Protein AF-A0A966WP83-F1 (afdb_monomer_lite)

pLDDT: mean 84.29, std 8.8, range [53.91, 97.25]

Foldseek 3Di:
DVVVVVLVVCVVPDDPVVSVVVVVVVVVVVVVCCCVPVVDDCPPVNVVVVVVVVVVVVVVVVVVVVVVVVVVVD

Secondary structure (DSSP, 8-state):
-HHHHHHHHHTTTS-HHHHHHHHHHHHHHHHHHHHHHH--PPPHHHHHHHHHHHHHHHHHHHHHHHHHHHHH--

Structure (mmCIF, N/CA/C/O backbone):
data_AF-A0A966WP83-F1
#
_entry.id   AF-A0A966WP83-F1
#
loop_
_atom_site.group_PDB
_atom_site.id
_atom_site.type_symbol
_atom_site.label_atom_id
_atom_site.label_alt_id
_atom_site.label_comp_id
_atom_site.label_asym_id
_atom_site.label_entity_id
_atom_site.label_seq_id
_atom_site.pdbx_PDB_ins_code
_atom_site.Cartn_x
_atom_site.Cartn_y
_atom_site.Cartn_z
_atom_site.occupancy
_atom_site.B_iso_or_equiv
_atom_site.auth_seq_id
_atom_site.auth_comp_id
_atom_site.auth_asym_id
_atom_site.auth_atom_id
_atom_site.pdbx_PDB_model_num
ATOM 1 N N . THR A 1 1 ? 11.877 5.753 -0.584 1.00 75.00 1 THR A N 1
ATOM 2 C CA . THR A 1 1 ? 12.522 6.578 0.467 1.00 75.00 1 THR A CA 1
ATOM 3 C C . THR A 1 1 ? 12.865 7.991 0.007 1.00 75.00 1 THR A C 1
ATOM 5 O O . THR A 1 1 ? 12.492 8.923 0.700 1.00 75.00 1 THR A O 1
ATOM 8 N N . VAL A 1 2 ? 13.477 8.196 -1.170 1.00 78.19 2 VAL A N 1
ATOM 9 C CA . VAL A 1 2 ? 13.799 9.550 -1.692 1.00 78.19 2 VAL A CA 1
ATOM 10 C C . VAL A 1 2 ? 12.553 10.410 -1.965 1.00 78.19 2 VAL A C 1
ATOM 12 O O . VAL A 1 2 ? 12.530 11.579 -1.600 1.00 78.19 2 VAL A O 1
ATOM 15 N N . VAL A 1 3 ? 11.479 9.819 -2.504 1.00 77.62 3 VAL A N 1
ATOM 16 C CA . VAL A 1 3 ? 10.192 10.514 -2.732 1.00 77.62 3 VAL A CA 1
ATOM 17 C C . VAL A 1 3 ? 9.618 11.086 -1.434 1.00 77.62 3 VAL A C 1
ATOM 19 O O . VAL A 1 3 ? 9.213 12.239 -1.387 1.00 77.62 3 VAL A O 1
ATOM 22 N N . HIS A 1 4 ? 9.663 10.309 -0.349 1.00 81.56 4 HIS A N 1
ATOM 23 C CA . HIS A 1 4 ? 9.140 10.737 0.951 1.00 81.56 4 HIS A CA 1
ATOM 24 C C . HIS A 1 4 ? 9.984 11.864 1.553 1.00 81.56 4 HIS A C 1
ATOM 26 O O . HIS A 1 4 ? 9.452 12.769 2.186 1.00 81.56 4 HIS A O 1
ATOM 32 N N . PHE A 1 5 ? 11.297 11.837 1.322 1.00 84.06 5 PHE A N 1
ATOM 33 C CA . PHE A 1 5 ? 12.182 12.911 1.752 1.00 84.06 5 PHE A CA 1
ATOM 34 C C . PHE A 1 5 ? 11.856 14.230 1.037 1.00 84.06 5 PHE A C 1
ATOM 36 O O . PHE A 1 5 ? 11.678 15.250 1.698 1.00 84.06 5 PHE A O 1
ATOM 43 N N . LEU A 1 6 ? 11.697 14.203 -0.291 1.00 81.50 6 LEU A N 1
ATOM 44 C CA . LEU A 1 6 ? 11.292 15.375 -1.078 1.00 81.50 6 LEU A CA 1
ATOM 45 C C . LEU A 1 6 ? 9.895 15.868 -0.688 1.00 81.50 6 LEU A C 1
ATOM 47 O O . LEU A 1 6 ? 9.677 17.071 -0.571 1.00 81.50 6 LEU A O 1
ATOM 51 N N . PHE A 1 7 ? 8.979 14.943 -0.411 1.00 82.81 7 PHE A N 1
ATOM 52 C CA . PHE A 1 7 ? 7.630 15.248 0.047 1.00 82.81 7 PHE A CA 1
ATOM 53 C C . PHE A 1 7 ? 7.624 15.987 1.393 1.00 82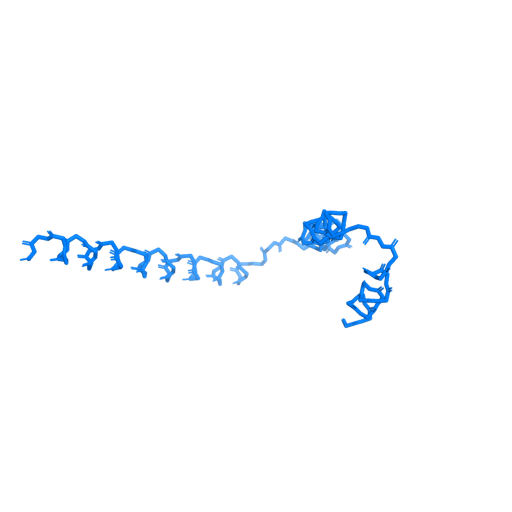.81 7 PHE A C 1
ATOM 55 O O . PHE A 1 7 ? 6.959 17.008 1.521 1.00 82.81 7 PHE A O 1
ATOM 62 N N . ILE A 1 8 ? 8.420 15.541 2.373 1.00 84.12 8 ILE A N 1
ATOM 63 C CA . ILE A 1 8 ? 8.549 16.199 3.689 1.00 84.12 8 ILE A CA 1
ATOM 64 C C . ILE A 1 8 ? 9.218 17.580 3.580 1.00 84.12 8 ILE A C 1
ATOM 66 O O . ILE A 1 8 ? 8.931 18.482 4.368 1.00 84.12 8 ILE A O 1
ATOM 70 N N . GLN A 1 9 ? 10.130 17.768 2.623 1.00 84.56 9 GLN A N 1
ATOM 71 C CA . GLN A 1 9 ? 10.711 19.089 2.367 1.00 84.56 9 GLN A CA 1
ATOM 72 C C . GLN A 1 9 ? 9.693 20.025 1.699 1.00 84.56 9 GLN A C 1
ATOM 74 O O . GLN A 1 9 ? 9.543 21.168 2.125 1.00 84.56 9 GLN A O 1
ATOM 79 N N . GLY A 1 10 ? 8.950 19.534 0.703 1.00 75.81 10 GLY A N 1
ATOM 80 C CA . GLY A 1 10 ? 7.919 20.292 -0.012 1.00 75.81 10 GLY A CA 1
ATOM 81 C C . GLY A 1 10 ? 6.678 20.602 0.830 1.00 75.81 10 GLY A C 1
ATOM 82 O O . GLY A 1 10 ? 6.083 21.666 0.670 1.00 75.81 10 GLY A O 1
ATOM 83 N N . SER A 1 11 ? 6.334 19.745 1.797 1.00 80.88 11 SER A N 1
ATOM 84 C CA . SER A 1 11 ? 5.166 19.916 2.673 1.00 80.88 11 SER A CA 1
ATOM 85 C C . SER A 1 11 ? 5.227 21.169 3.553 1.00 80.88 11 SER A C 1
ATOM 87 O O . SER A 1 11 ? 4.240 21.542 4.174 1.00 80.88 11 SER A O 1
ATOM 89 N N . ARG A 1 12 ? 6.392 21.818 3.642 1.00 79.38 12 ARG A N 1
ATOM 90 C CA . ARG A 1 12 ? 6.589 23.078 4.372 1.00 79.38 12 ARG A CA 1
ATOM 91 C C . ARG A 1 12 ? 6.133 24.309 3.583 1.00 79.38 12 ARG A C 1
ATOM 93 O O . ARG A 1 12 ? 6.004 25.375 4.174 1.00 79.38 12 ARG A O 1
ATOM 100 N N . TYR A 1 13 ? 5.907 24.163 2.278 1.00 80.88 13 TYR A N 1
ATOM 101 C CA . TYR A 1 13 ? 5.626 25.263 1.348 1.00 80.88 13 TYR A CA 1
ATOM 102 C C . TYR A 1 13 ? 4.230 25.194 0.718 1.00 80.88 13 TYR A C 1
ATOM 104 O O . TYR A 1 13 ? 3.834 26.118 0.015 1.00 80.88 13 TYR A O 1
ATOM 112 N N . VAL A 1 14 ? 3.491 24.112 0.962 1.00 81.19 14 VAL A N 1
ATOM 113 C CA . VAL A 1 14 ? 2.212 23.805 0.315 1.00 81.19 14 VAL A CA 1
ATOM 114 C C . VAL A 1 14 ? 1.124 23.645 1.388 1.00 81.19 14 VAL A C 1
ATOM 116 O O . VAL A 1 14 ? 1.395 23.035 2.426 1.00 81.19 14 VAL A O 1
ATOM 119 N N . PRO A 1 15 ? -0.10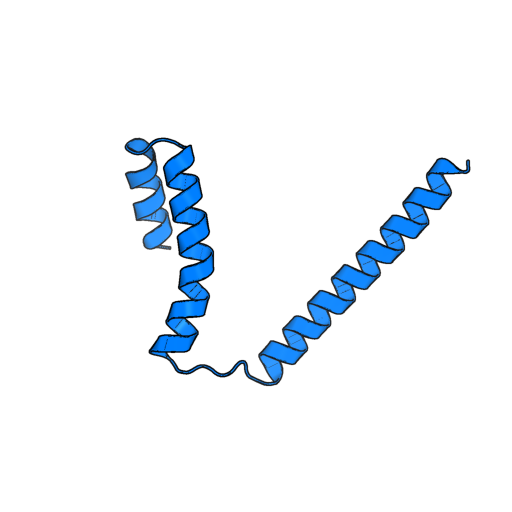2 24.168 1.192 1.00 83.44 15 PRO A N 1
ATOM 120 C CA . PRO A 1 15 ? -1.201 23.981 2.136 1.00 83.44 15 PRO A CA 1
ATOM 121 C C . PRO A 1 15 ? -1.498 22.498 2.412 1.00 83.44 15 PRO A C 1
ATOM 123 O O . PRO A 1 15 ? -1.448 21.658 1.513 1.00 83.44 15 PRO A O 1
ATOM 126 N N . GLY A 1 16 ? -1.889 22.172 3.650 1.00 82.88 16 GLY A N 1
ATOM 127 C CA . GLY A 1 16 ? -2.142 20.788 4.084 1.00 82.88 16 GLY A CA 1
ATOM 128 C C . GLY A 1 16 ? -3.127 20.005 3.205 1.00 82.88 16 GLY A C 1
ATOM 129 O O . GLY A 1 16 ? -2.953 18.805 2.998 1.00 82.88 16 GLY A O 1
ATOM 130 N N . ALA A 1 17 ? -4.128 20.684 2.638 1.00 84.31 17 ALA A N 1
ATOM 131 C CA . ALA A 1 17 ? -5.099 20.068 1.737 1.00 84.31 17 ALA A CA 1
ATOM 132 C C . ALA A 1 17 ? -4.463 19.574 0.423 1.00 84.31 17 ALA A C 1
ATOM 134 O O . ALA A 1 17 ? -4.748 18.464 -0.020 1.00 84.31 17 ALA A O 1
ATOM 135 N N . GLU A 1 18 ? -3.563 20.351 -0.180 1.00 85.50 18 GLU A N 1
ATOM 136 C CA . GLU A 1 18 ? -2.891 19.991 -1.436 1.00 85.50 18 GLU A CA 1
ATOM 137 C C . GLU A 1 18 ? -1.901 18.838 -1.241 1.00 85.50 18 GLU A C 1
ATOM 139 O O . GLU A 1 18 ? -1.829 17.928 -2.065 1.00 85.50 18 GLU A O 1
ATOM 144 N N . ILE A 1 19 ? -1.206 18.807 -0.103 1.00 88.25 19 ILE A N 1
ATOM 145 C CA . ILE A 1 19 ? -0.334 17.691 0.296 1.00 88.25 19 ILE A CA 1
ATOM 146 C C . ILE A 1 19 ? -1.128 16.378 0.349 1.00 88.25 19 ILE A C 1
ATOM 148 O O . ILE A 1 19 ? -0.663 15.335 -0.123 1.00 88.25 19 ILE A O 1
ATOM 152 N N . MET A 1 20 ? -2.348 16.423 0.888 1.00 89.69 20 MET A N 1
ATOM 153 C CA . MET A 1 20 ? -3.227 15.258 0.955 1.00 89.69 20 MET A CA 1
ATOM 154 C C . MET A 1 20 ? -3.676 14.809 -0.441 1.00 89.69 20 MET A C 1
ATOM 156 O O . MET A 1 20 ? -3.667 13.613 -0.725 1.00 89.69 20 MET A O 1
ATOM 160 N N . LEU A 1 21 ? -3.994 15.751 -1.336 1.00 89.81 21 LEU A N 1
ATOM 161 C CA . LEU A 1 21 ? -4.326 15.443 -2.730 1.00 89.81 21 LEU A CA 1
ATOM 162 C C . LEU A 1 21 ? -3.150 14.783 -3.464 1.00 89.81 21 LEU A C 1
ATOM 164 O O . LEU A 1 21 ? -3.341 13.755 -4.109 1.00 89.81 21 LEU A O 1
ATOM 168 N N . ILE A 1 22 ? -1.931 15.309 -3.311 1.00 88.94 22 ILE A N 1
ATOM 169 C CA . ILE A 1 22 ? -0.717 14.715 -3.895 1.00 88.94 22 ILE A CA 1
ATOM 170 C C . ILE A 1 22 ? -0.494 13.296 -3.358 1.00 88.94 22 ILE A C 1
ATOM 172 O O . ILE A 1 22 ? -0.173 12.393 -4.124 1.00 88.94 22 ILE A O 1
ATOM 176 N N . THR A 1 23 ? -0.725 13.072 -2.063 1.00 88.44 23 THR A N 1
ATOM 177 C CA . THR A 1 23 ? -0.600 11.737 -1.452 1.00 88.44 23 THR A CA 1
ATOM 178 C C . THR A 1 23 ? -1.578 10.736 -2.065 1.00 88.44 23 THR A C 1
ATOM 180 O O . THR A 1 23 ? -1.204 9.602 -2.356 1.00 88.44 23 THR A O 1
ATOM 183 N N . LEU A 1 24 ? -2.832 11.147 -2.282 1.00 90.69 24 LEU A N 1
ATOM 184 C CA . LEU A 1 24 ? -3.844 10.294 -2.910 1.00 90.69 24 LEU A CA 1
ATOM 185 C C . LEU A 1 24 ? -3.469 9.950 -4.353 1.00 90.69 24 LEU A C 1
ATOM 187 O O . LEU A 1 24 ? -3.608 8.799 -4.765 1.00 90.69 24 LEU A O 1
ATOM 191 N N . ILE A 1 25 ? -2.962 10.933 -5.099 1.00 91.38 25 ILE A N 1
ATOM 192 C CA . ILE A 1 25 ? -2.490 10.738 -6.471 1.00 91.38 25 ILE A CA 1
ATOM 193 C C . ILE A 1 25 ? -1.325 9.747 -6.492 1.00 91.38 25 ILE A C 1
ATOM 195 O O . ILE A 1 25 ? -1.375 8.800 -7.266 1.00 91.38 25 ILE A O 1
ATOM 199 N N . GLU A 1 26 ? -0.326 9.905 -5.621 1.00 87.81 26 GLU A N 1
ATOM 200 C CA . GLU A 1 26 ? 0.836 9.008 -5.523 1.00 87.81 26 GLU A CA 1
ATOM 201 C C . GLU A 1 26 ? 0.422 7.548 -5.276 1.00 87.81 26 GLU A C 1
ATOM 203 O O . GLU A 1 26 ? 0.907 6.634 -5.948 1.00 87.81 26 GLU A O 1
ATOM 208 N N . PHE A 1 27 ? -0.526 7.321 -4.360 1.00 89.00 27 PHE A N 1
ATOM 209 C CA . PHE A 1 27 ? -1.043 5.982 -4.056 1.00 89.00 27 PHE A CA 1
ATOM 210 C C . PHE A 1 27 ? -1.682 5.292 -5.266 1.00 89.00 27 PHE A C 1
ATOM 212 O O . PHE A 1 27 ? -1.574 4.074 -5.407 1.00 89.00 27 PHE A O 1
ATOM 219 N N . ILE A 1 28 ? -2.348 6.058 -6.130 1.00 89.31 28 ILE A N 1
ATOM 220 C CA . ILE A 1 28 ? -2.987 5.546 -7.347 1.00 89.31 28 ILE A CA 1
ATOM 221 C C . ILE A 1 28 ? -1.952 5.391 -8.468 1.00 89.31 28 ILE A C 1
ATOM 223 O O . ILE A 1 28 ? -1.961 4.393 -9.193 1.00 89.31 28 ILE A O 1
ATOM 227 N N . LEU A 1 29 ? -1.038 6.356 -8.595 1.00 88.62 29 LEU A N 1
ATOM 228 C CA . LEU A 1 29 ? -0.011 6.375 -9.630 1.00 88.62 29 LEU A CA 1
ATOM 229 C C . LEU A 1 29 ? 0.935 5.182 -9.510 1.00 88.62 29 LEU A C 1
ATOM 231 O O . LEU A 1 29 ? 1.287 4.611 -10.535 1.00 88.62 29 LEU A O 1
ATOM 235 N N . GLY A 1 30 ? 1.329 4.777 -8.298 1.00 85.62 30 GLY A N 1
ATOM 236 C CA . GLY A 1 30 ? 2.274 3.672 -8.093 1.00 85.62 30 GLY A CA 1
ATOM 237 C C . GLY A 1 30 ? 1.887 2.390 -8.852 1.00 85.62 30 GLY A C 1
ATOM 238 O O . GLY A 1 30 ? 2.628 1.968 -9.742 1.00 85.62 30 GLY A O 1
ATOM 239 N N . PRO A 1 31 ? 0.715 1.790 -8.574 1.00 82.75 31 PRO A N 1
ATOM 240 C CA . PRO A 1 31 ? 0.221 0.626 -9.313 1.00 82.75 31 PRO A CA 1
ATOM 241 C C . PRO A 1 31 ? -0.015 0.897 -10.805 1.00 82.75 31 PRO A C 1
ATOM 243 O O . PRO A 1 31 ? 0.289 0.042 -11.636 1.00 82.75 31 PRO A O 1
ATOM 246 N N . MET A 1 32 ? -0.516 2.087 -11.164 1.00 84.56 32 MET A N 1
ATOM 247 C CA . MET A 1 32 ? -0.755 2.451 -12.566 1.00 84.56 32 MET A CA 1
ATOM 248 C C . MET A 1 32 ? 0.535 2.466 -13.392 1.00 84.56 32 MET A C 1
ATOM 250 O O . MET A 1 32 ? 0.555 1.934 -14.501 1.00 84.56 32 MET A O 1
ATOM 254 N N . TRP A 1 33 ? 1.622 3.032 -12.861 1.00 83.25 33 TRP A N 1
ATOM 255 C CA . TRP A 1 33 ? 2.911 3.072 -13.550 1.00 83.25 33 TRP A CA 1
ATOM 256 C C . TRP A 1 33 ? 3.520 1.686 -13.721 1.00 83.25 33 TRP A C 1
ATOM 258 O O . TRP A 1 33 ? 4.107 1.414 -14.765 1.00 83.25 33 TRP A O 1
ATOM 268 N N . VAL A 1 34 ? 3.355 0.795 -12.741 1.00 83.75 34 VAL A N 1
ATOM 269 C CA . VAL A 1 34 ? 3.822 -0.596 -12.842 1.00 83.75 34 VAL A CA 1
ATOM 270 C C . VAL A 1 34 ? 3.056 -1.349 -13.933 1.00 83.75 34 VAL A C 1
ATOM 272 O O . VAL A 1 34 ? 3.667 -2.010 -14.773 1.00 83.75 34 VAL A O 1
ATOM 275 N N . TRP A 1 35 ? 1.733 -1.183 -14.002 1.00 81.25 35 TRP A N 1
ATOM 276 C CA . TRP A 1 35 ? 0.924 -1.785 -15.065 1.00 81.25 35 TRP A CA 1
ATOM 277 C C . TRP A 1 35 ? 1.284 -1.275 -16.460 1.00 81.25 35 TRP A C 1
ATOM 279 O O . TRP A 1 35 ? 1.356 -2.072 -17.393 1.00 81.25 35 TRP A O 1
ATOM 289 N N . ILE A 1 36 ? 1.528 0.029 -16.610 1.00 79.06 36 ILE A N 1
ATOM 290 C CA . ILE A 1 36 ? 1.853 0.637 -17.907 1.00 79.06 36 ILE A CA 1
ATOM 291 C C . ILE A 1 36 ? 3.302 0.336 -18.321 1.00 79.06 36 ILE A C 1
ATOM 293 O O . ILE A 1 36 ? 3.550 0.005 -19.477 1.00 79.06 36 ILE A O 1
ATOM 297 N N . GLY A 1 37 ? 4.261 0.456 -17.399 1.00 77.75 37 GLY A N 1
ATOM 298 C CA . GLY A 1 37 ? 5.695 0.394 -17.695 1.00 77.75 37 GLY A CA 1
ATOM 299 C C . GLY A 1 37 ? 6.291 -1.013 -17.693 1.00 77.75 37 GLY A C 1
ATOM 300 O O . GLY A 1 37 ? 7.192 -1.289 -18.481 1.00 77.75 37 GLY A O 1
ATOM 301 N N . PHE A 1 38 ? 5.786 -1.909 -16.845 1.00 74.31 38 PHE A N 1
ATOM 302 C CA . PHE A 1 38 ? 6.281 -3.286 -16.741 1.00 74.31 38 PHE A CA 1
ATOM 303 C C . PHE A 1 38 ? 5.311 -4.313 -17.335 1.00 74.31 38 PHE A C 1
ATOM 305 O O . PHE A 1 38 ? 5.645 -5.494 -17.419 1.00 74.31 38 PHE A O 1
ATOM 312 N N . GLY A 1 39 ? 4.115 -3.886 -17.767 1.00 70.69 39 GLY A N 1
ATOM 313 C CA . GLY A 1 39 ? 3.102 -4.783 -18.328 1.00 70.69 39 GLY A CA 1
ATOM 314 C C . GLY A 1 39 ? 2.698 -5.900 -17.363 1.00 70.69 39 GLY A C 1
ATOM 315 O O . GLY A 1 39 ? 2.236 -6.957 -17.802 1.00 70.69 39 GLY A O 1
ATOM 316 N N . GLU A 1 40 ? 2.920 -5.697 -16.059 1.00 61.88 40 GLU A N 1
ATOM 317 C CA . GLU A 1 40 ? 2.733 -6.708 -15.027 1.00 61.88 40 GLU A CA 1
ATOM 318 C C . GLU A 1 40 ? 1.256 -7.074 -14.931 1.00 61.88 40 GLU A C 1
ATOM 320 O O . GLU A 1 40 ? 0.441 -6.402 -14.296 1.00 61.88 40 GLU A O 1
ATOM 325 N N . ARG A 1 41 ? 0.902 -8.190 -15.568 1.00 73.31 41 ARG A N 1
ATOM 326 C CA . ARG A 1 41 ? -0.335 -8.897 -15.259 1.00 73.31 41 ARG A CA 1
ATOM 327 C C . ARG A 1 41 ? -0.187 -9.413 -13.831 1.00 73.31 41 ARG A C 1
ATOM 329 O O . ARG A 1 41 ? 0.811 -10.092 -13.572 1.00 73.31 41 ARG A O 1
ATOM 336 N N . PRO A 1 42 ? -1.136 -9.122 -12.920 1.00 72.12 42 PRO A N 1
ATOM 337 C CA . PRO A 1 42 ? -1.088 -9.651 -11.566 1.00 72.12 42 PRO A CA 1
ATOM 338 C C . PRO A 1 42 ? -0.832 -11.153 -11.640 1.00 72.12 42 PRO A C 1
ATOM 340 O O . PRO A 1 42 ? -1.613 -11.888 -12.249 1.00 72.12 42 PRO A O 1
ATOM 343 N N . SER A 1 43 ? 0.300 -11.602 -11.097 1.00 83.06 43 SER A N 1
ATOM 344 C CA . SER A 1 43 ? 0.627 -13.022 -11.129 1.00 83.06 43 SER A CA 1
ATOM 345 C C . SER A 1 43 ? -0.437 -13.792 -10.351 1.00 83.06 43 SER A C 1
ATOM 347 O O . SER A 1 43 ? -1.063 -13.261 -9.428 1.00 83.06 43 SER A O 1
ATOM 349 N N . THR A 1 44 ? -0.631 -15.069 -10.672 1.00 83.75 44 THR A N 1
ATOM 350 C CA . THR A 1 44 ? -1.550 -15.929 -9.911 1.00 83.75 44 THR A CA 1
ATOM 351 C C . THR A 1 44 ? -1.239 -15.885 -8.410 1.00 83.75 44 THR A C 1
ATOM 353 O O . THR A 1 44 ? -2.150 -15.886 -7.589 1.00 83.75 44 THR A O 1
ATOM 356 N N . MET A 1 45 ? 0.040 -15.753 -8.039 1.00 84.56 45 MET A N 1
ATOM 357 C CA . MET A 1 45 ? 0.474 -15.580 -6.649 1.00 84.56 45 MET A CA 1
ATOM 358 C C . MET A 1 45 ? 0.002 -14.256 -6.030 1.00 84.56 45 MET A C 1
ATOM 360 O O . MET A 1 45 ? -0.468 -14.264 -4.894 1.00 84.56 45 MET A O 1
ATOM 364 N N . ALA A 1 46 ? 0.073 -13.137 -6.759 1.00 84.31 46 ALA A N 1
ATOM 365 C CA . ALA A 1 46 ? -0.430 -11.846 -6.284 1.00 84.31 46 ALA A CA 1
ATOM 366 C C . ALA A 1 46 ? -1.951 -11.878 -6.058 1.00 84.31 46 ALA A C 1
ATOM 368 O O . ALA A 1 46 ? -2.441 -11.381 -5.042 1.00 84.31 46 ALA A O 1
ATOM 369 N N . LEU A 1 47 ? -2.695 -12.527 -6.960 1.00 87.56 47 LEU A N 1
ATOM 370 C CA . LEU A 1 47 ? -4.143 -12.708 -6.829 1.00 87.56 47 LEU A CA 1
ATOM 371 C C . LEU A 1 47 ? -4.510 -13.595 -5.632 1.00 87.56 47 LEU A C 1
ATOM 373 O O . LEU A 1 47 ? -5.404 -13.244 -4.865 1.00 87.56 47 LEU A O 1
ATOM 377 N N . LEU A 1 48 ? -3.802 -14.712 -5.436 1.00 94.44 48 LEU A N 1
ATOM 378 C CA . LEU A 1 48 ? -4.013 -15.604 -4.292 1.00 94.44 48 LEU A CA 1
ATOM 379 C C . LEU A 1 48 ? -3.695 -14.914 -2.960 1.00 94.44 48 LEU A C 1
ATOM 381 O O . LEU A 1 48 ? -4.467 -15.036 -2.010 1.00 94.44 48 LEU A O 1
ATOM 385 N N . GLY A 1 49 ? -2.600 -14.151 -2.898 1.00 90.19 49 GLY A N 1
ATOM 386 C CA . GLY A 1 49 ? -2.253 -13.344 -1.728 1.00 90.19 49 GLY A CA 1
ATOM 387 C C . GLY A 1 49 ? -3.324 -12.297 -1.416 1.00 90.19 49 GLY A C 1
ATOM 388 O O . GLY A 1 49 ? -3.768 -12.192 -0.273 1.00 90.19 49 GLY A O 1
ATOM 389 N N . GLY A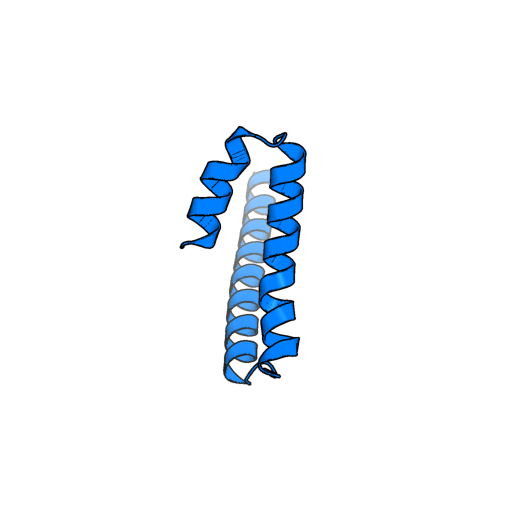 1 50 ? -3.807 -11.583 -2.438 1.00 88.69 50 GLY A N 1
ATOM 390 C CA . GLY A 1 50 ? -4.912 -10.632 -2.302 1.00 88.69 50 GLY A CA 1
ATOM 391 C C . GLY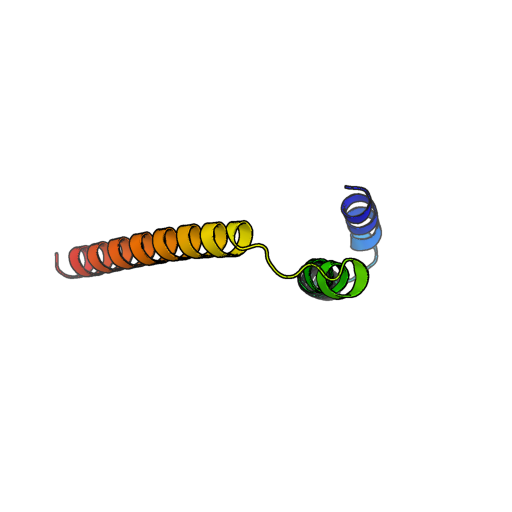 A 1 50 ? -6.197 -11.291 -1.796 1.00 88.69 50 GLY A C 1
ATOM 392 O O . GLY A 1 50 ? -6.803 -10.809 -0.840 1.00 88.69 50 GLY A O 1
ATOM 393 N N . ALA A 1 51 ? -6.582 -12.434 -2.370 1.00 95.62 51 ALA A N 1
ATOM 394 C CA . ALA A 1 51 ? -7.760 -13.188 -1.946 1.00 95.62 51 ALA A CA 1
ATOM 395 C C . ALA A 1 51 ? -7.659 -13.664 -0.486 1.00 95.62 51 ALA A C 1
ATOM 397 O O . ALA A 1 51 ? -8.630 -13.554 0.263 1.00 95.62 51 ALA A O 1
ATOM 398 N N . LEU A 1 52 ? -6.487 -14.141 -0.054 1.00 96.88 52 LEU A N 1
ATOM 399 C CA . LEU A 1 52 ? -6.241 -14.559 1.329 1.00 96.88 52 LEU A CA 1
ATOM 400 C C . LEU A 1 52 ? -6.446 -13.403 2.317 1.00 96.88 52 LEU A C 1
ATOM 402 O O . LEU A 1 52 ? -7.141 -13.562 3.322 1.00 96.88 52 LEU A O 1
ATOM 406 N N . VAL A 1 53 ? -5.876 -12.232 2.017 1.00 96.31 53 VAL A N 1
ATOM 407 C CA . VAL A 1 53 ? -6.024 -11.032 2.853 1.00 96.31 53 VAL A CA 1
ATOM 408 C C . VAL A 1 53 ? -7.489 -10.598 2.919 1.00 96.31 53 VAL A C 1
ATOM 410 O O . VAL A 1 53 ? -8.000 -10.348 4.012 1.00 96.31 53 VAL A O 1
ATOM 413 N N . LEU A 1 54 ? -8.190 -10.567 1.781 1.00 96.19 54 LEU A N 1
ATOM 414 C CA . LEU A 1 54 ? -9.611 -10.212 1.732 1.00 96.19 54 LEU A CA 1
ATOM 415 C C . LEU A 1 54 ? -10.470 -11.167 2.570 1.00 96.19 54 LEU A C 1
ATOM 417 O O . LEU A 1 54 ? -11.305 -10.704 3.348 1.00 96.19 54 LEU A O 1
ATOM 421 N N . MET A 1 55 ? -10.235 -12.480 2.483 1.00 97.25 55 MET A N 1
ATOM 422 C CA . MET A 1 55 ? -10.937 -13.470 3.308 1.00 97.25 55 MET A CA 1
ATOM 423 C C . MET A 1 55 ? -10.667 -13.272 4.804 1.00 97.25 55 MET A C 1
ATOM 425 O O . MET A 1 55 ? -11.600 -13.322 5.606 1.00 97.25 55 MET A O 1
ATOM 429 N N . ALA A 1 56 ? -9.419 -13.001 5.193 1.00 96.69 56 ALA A N 1
ATOM 430 C CA . ALA A 1 56 ? -9.063 -12.759 6.589 1.00 96.69 56 ALA A CA 1
ATOM 431 C C . ALA A 1 56 ? -9.754 -11.504 7.151 1.00 96.69 56 ALA A C 1
ATOM 433 O O . ALA A 1 56 ? -10.309 -11.534 8.253 1.00 96.69 56 ALA A O 1
ATOM 434 N N . VAL A 1 57 ? -9.766 -10.409 6.385 1.00 96.12 57 VAL A N 1
ATOM 435 C CA . VAL A 1 57 ? -10.425 -9.156 6.778 1.00 96.12 57 VAL A CA 1
ATOM 436 C C . VAL A 1 57 ? -11.940 -9.330 6.847 1.00 96.12 57 VAL A C 1
ATOM 438 O O . VAL A 1 57 ? -12.548 -8.914 7.834 1.00 96.12 57 VAL A O 1
ATOM 441 N N . ALA A 1 58 ? -12.550 -9.985 5.856 1.00 95.94 58 ALA A N 1
ATOM 442 C CA . ALA A 1 58 ? -13.981 -10.277 5.856 1.00 95.94 58 ALA A CA 1
ATOM 443 C C . ALA A 1 58 ? -14.372 -11.137 7.067 1.00 95.94 58 ALA A C 1
ATOM 445 O O . ALA A 1 58 ? -15.290 -10.782 7.805 1.00 95.94 58 ALA A O 1
ATOM 446 N N . GLY A 1 59 ? -13.621 -12.208 7.339 1.00 96.25 59 GLY A N 1
ATOM 447 C CA . GLY A 1 59 ? -13.829 -13.056 8.512 1.00 96.25 59 GLY A CA 1
ATOM 448 C C . GLY A 1 59 ? -13.713 -12.277 9.823 1.00 96.25 59 GLY A C 1
ATOM 449 O O . GLY A 1 59 ? -14.594 -12.363 10.679 1.00 96.25 59 GLY A O 1
ATOM 450 N N . ARG A 1 60 ? -12.672 -11.446 9.969 1.00 95.75 60 ARG A N 1
ATOM 451 C CA . ARG A 1 60 ? -12.498 -10.581 11.145 1.00 95.75 60 ARG A CA 1
ATOM 452 C C . ARG A 1 60 ? -13.660 -9.600 11.308 1.00 95.75 60 ARG A C 1
ATOM 454 O O . ARG A 1 60 ? -14.147 -9.431 12.422 1.00 95.75 60 ARG A O 1
ATOM 461 N N . SER A 1 61 ? -14.097 -8.971 10.221 1.00 94.56 61 SER A N 1
ATOM 462 C CA . SER A 1 61 ? -15.217 -8.027 10.220 1.00 94.56 61 SER A CA 1
ATOM 463 C C . SER A 1 61 ? -16.513 -8.696 10.688 1.00 94.56 61 SER A C 1
ATOM 465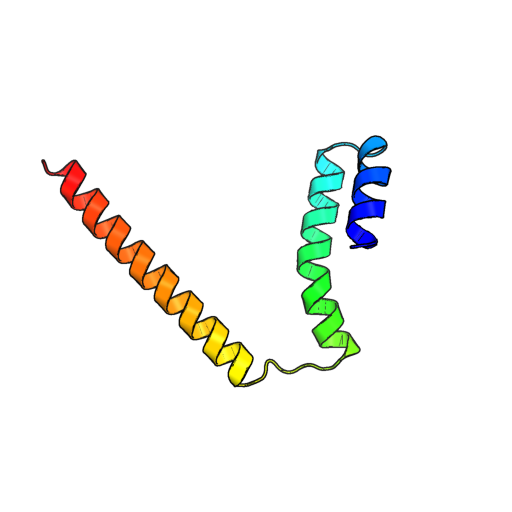 O O . SER A 1 61 ? -17.167 -8.202 11.604 1.00 94.56 61 SER A O 1
ATOM 467 N N . LEU A 1 62 ? -16.823 -9.889 10.168 1.00 95.31 62 LEU A N 1
ATOM 468 C CA . LEU A 1 62 ? -17.995 -10.667 10.580 1.00 95.31 62 LEU A CA 1
ATOM 469 C C . LEU A 1 62 ? -17.947 -11.059 12.064 1.00 95.31 62 LEU A C 1
ATOM 471 O O . LEU A 1 62 ? -18.958 -10.983 12.761 1.00 95.31 62 LEU A O 1
ATOM 475 N N . VAL A 1 63 ? -16.778 -11.448 12.580 1.00 94.62 63 VAL A N 1
ATOM 476 C CA . VAL A 1 63 ? -16.608 -11.757 14.012 1.00 94.62 63 VAL A CA 1
ATOM 477 C C . VAL A 1 63 ? -16.837 -10.517 14.878 1.00 94.62 63 VAL A C 1
ATOM 479 O O . VAL A 1 63 ? -17.461 -10.621 15.934 1.00 94.62 63 VAL A O 1
ATOM 482 N N . LEU A 1 64 ? -16.358 -9.350 14.442 1.00 91.81 64 LEU A N 1
ATOM 483 C CA . LEU A 1 64 ? -16.584 -8.087 15.147 1.00 91.81 64 LEU A CA 1
ATOM 484 C C . LEU A 1 64 ? -18.065 -7.707 15.160 1.00 91.81 64 LEU A C 1
ATOM 486 O O . LEU A 1 64 ? -18.570 -7.349 16.219 1.00 91.81 64 LEU A O 1
ATOM 490 N N . MET A 1 65 ? -18.771 -7.862 14.037 1.00 90.06 65 MET A N 1
ATOM 491 C CA . MET A 1 65 ? -20.217 -7.625 13.958 1.00 90.06 65 MET A CA 1
ATOM 492 C C . MET A 1 65 ? -20.989 -8.532 14.923 1.00 90.06 65 MET A C 1
ATOM 494 O O . MET A 1 65 ? -21.803 -8.047 15.702 1.00 90.06 65 MET A O 1
ATOM 498 N N . LYS A 1 66 ? -20.669 -9.834 14.966 1.00 87.69 66 LYS A N 1
ATOM 499 C CA . LYS A 1 66 ? -21.303 -10.774 15.911 1.00 87.69 66 LYS A CA 1
ATOM 500 C C . LYS A 1 66 ? -21.040 -10.415 17.377 1.00 87.69 66 LYS A C 1
ATOM 502 O O . LYS A 1 66 ? -21.901 -10.645 18.220 1.00 87.69 66 LYS A O 1
ATOM 507 N N . LYS A 1 67 ? -19.859 -9.872 17.697 1.00 82.12 67 LYS A N 1
ATOM 508 C CA . LYS A 1 67 ? -19.535 -9.392 19.052 1.00 82.12 67 LYS A CA 1
ATOM 509 C C . LYS A 1 67 ? -20.262 -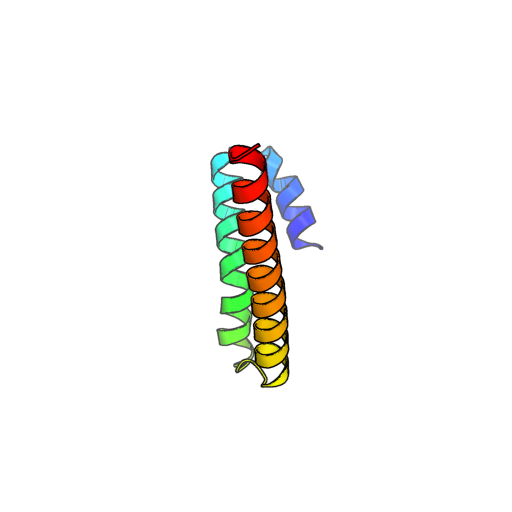8.092 19.398 1.00 82.12 67 LYS A C 1
ATOM 511 O O . LYS A 1 67 ? -20.708 -7.955 20.532 1.00 82.12 67 LYS A O 1
ATOM 516 N N . ALA A 1 68 ? -20.392 -7.172 18.444 1.00 77.19 68 ALA A N 1
ATOM 517 C CA . ALA A 1 68 ? -21.114 -5.916 18.632 1.00 77.19 68 ALA A CA 1
ATOM 518 C C . ALA A 1 68 ? -22.606 -6.159 18.915 1.00 77.19 68 ALA A C 1
ATOM 520 O O . ALA A 1 68 ? -23.136 -5.613 19.877 1.00 77.19 68 ALA A O 1
ATOM 521 N N . ASP A 1 69 ? -23.247 -7.060 18.166 1.00 75.62 69 ASP A N 1
ATOM 522 C CA . ASP A 1 69 ? -24.647 -7.453 18.392 1.00 75.62 69 ASP A CA 1
ATOM 523 C C . ASP A 1 69 ? -24.873 -8.111 19.762 1.00 75.62 69 ASP A C 1
ATOM 525 O O . ASP A 1 69 ? -25.903 -7.898 20.402 1.00 75.62 69 ASP A O 1
ATOM 529 N N . GLY A 1 70 ? -23.907 -8.908 20.232 1.00 72.25 70 GLY A N 1
ATOM 530 C CA . GLY A 1 70 ? -23.967 -9.552 21.546 1.00 72.25 70 GLY A CA 1
ATOM 531 C C . GLY A 1 70 ? -23.828 -8.575 22.716 1.00 72.25 70 GLY A C 1
ATOM 532 O O . GLY A 1 70 ? -24.454 -8.789 23.747 1.00 72.25 70 GLY A O 1
ATOM 533 N N . ALA A 1 71 ? -23.054 -7.499 22.549 1.00 71.75 71 ALA A N 1
ATOM 534 C CA . ALA A 1 71 ? -22.847 -6.474 23.574 1.00 71.75 71 ALA A CA 1
ATOM 535 C C . ALA A 1 71 ? -24.016 -5.480 23.695 1.00 71.75 71 ALA A C 1
ATOM 537 O O . ALA A 1 71 ? -24.193 -4.875 24.743 1.00 71.75 71 ALA A O 1
ATOM 538 N N . ILE A 1 72 ? -24.811 -5.299 22.634 1.00 70.75 72 ILE A N 1
ATOM 539 C CA . ILE A 1 72 ? -25.992 -4.414 22.641 1.00 70.75 72 ILE A CA 1
ATOM 540 C C . ILE A 1 72 ? -27.210 -5.102 23.286 1.00 70.75 72 ILE A C 1
ATOM 542 O O . ILE A 1 72 ? -28.130 -4.435 23.751 1.00 70.75 72 ILE A O 1
ATOM 546 N N . ARG A 1 73 ? -27.237 -6.441 23.303 1.00 64.44 73 ARG A N 1
ATOM 547 C CA . ARG A 1 73 ? -28.352 -7.249 23.828 1.00 64.44 73 ARG A CA 1
ATOM 548 C C . ARG A 1 73 ? -28.232 -7.632 25.313 1.00 64.44 73 ARG A C 1
ATOM 550 O O . ARG A 1 73 ? -29.163 -8.259 25.815 1.00 64.44 73 ARG A O 1
ATOM 557 N N . SER A 1 74 ? -27.126 -7.299 25.983 1.00 53.91 74 SER A N 1
ATOM 558 C CA . SER A 1 74 ? -26.890 -7.520 27.424 1.00 53.91 74 SER A CA 1
ATOM 559 C C . SER A 1 74 ? -27.046 -6.235 28.220 1.00 53.91 74 SER A C 1
ATOM 561 O O . SER A 1 74 ? -27.636 -6.298 29.315 1.00 53.91 74 SER A O 1
#

Sequence (74 aa):
TVVHFLFIQGSRYVPGAEIMLITLIEFILGPMWVWIGFGERPSTMALLGGALVLMAVAGRSLVLMKKADGAIRS

Radius of gyration: 19.65 Å; chains: 1; bounding box: 42×41×46 Å